Protein AF-A0AA40EXS9-F1 (afdb_monomer_lite)

pLDDT: mean 94.64, std 3.31, range [69.44, 98.31]

Structure (mmCIF, N/CA/C/O backbone):
data_AF-A0AA40EXS9-F1
#
_entry.id   AF-A0AA40EXS9-F1
#
loop_
_atom_site.group_PDB
_atom_site.id
_atom_site.type_symbol
_atom_site.label_atom_id
_atom_site.label_alt_id
_atom_site.label_comp_id
_atom_site.label_asym_id
_atom_site.label_entity_id
_atom_site.label_seq_id
_atom_site.pdbx_PDB_ins_code
_atom_site.Cartn_x
_atom_site.Cartn_y
_atom_site.Cartn_z
_atom_site.occupancy
_atom_site.B_iso_or_equiv
_atom_site.auth_seq_id
_atom_site.auth_comp_id
_atom_site.auth_asym_id
_atom_site.auth_atom_id
_atom_site.pdbx_PDB_model_num
ATOM 1 N N . MET A 1 1 ? -30.766 0.958 20.937 1.00 69.44 1 MET A N 1
ATOM 2 C CA . MET A 1 1 ? -29.476 0.235 20.876 1.00 69.44 1 MET A CA 1
ATOM 3 C C . MET A 1 1 ? -28.398 1.210 20.441 1.00 69.44 1 MET A C 1
ATOM 5 O O . MET A 1 1 ? -28.633 1.958 19.502 1.00 69.44 1 MET A O 1
ATOM 9 N N . THR A 1 2 ? -27.253 1.237 21.122 1.00 89.44 2 THR A N 1
ATOM 10 C CA . THR A 1 2 ? -26.108 2.070 20.721 1.00 89.44 2 THR A CA 1
ATOM 11 C C . THR A 1 2 ? -25.225 1.260 19.781 1.00 89.44 2 THR A C 1
ATOM 13 O O . THR A 1 2 ? -24.846 0.149 20.136 1.00 89.44 2 THR A O 1
ATOM 16 N N . PHE A 1 3 ? -24.900 1.798 18.603 1.00 95.19 3 PHE A N 1
ATOM 17 C CA . PHE A 1 3 ? -24.005 1.137 17.648 1.00 95.19 3 PHE A CA 1
ATOM 18 C C . PHE A 1 3 ? -22.645 0.831 18.287 1.00 95.19 3 PHE A C 1
ATOM 20 O O . PHE A 1 3 ? -22.099 1.668 19.014 1.00 95.19 3 PHE A O 1
ATOM 27 N N . THR A 1 4 ? -22.096 -0.349 18.013 1.00 96.50 4 THR A N 1
ATOM 28 C CA . THR A 1 4 ? -20.805 -0.798 18.545 1.00 96.50 4 THR A CA 1
ATOM 29 C C . THR A 1 4 ? -19.944 -1.377 17.437 1.00 96.50 4 THR A C 1
ATOM 31 O O . THR A 1 4 ? -20.462 -2.053 16.553 1.00 96.50 4 THR A O 1
ATOM 34 N N . HIS A 1 5 ? -18.633 -1.165 17.516 1.00 97.12 5 HIS A N 1
ATOM 35 C CA . HIS A 1 5 ? -17.662 -1.728 16.580 1.00 97.12 5 HIS A CA 1
ATOM 36 C C . HIS A 1 5 ? -16.507 -2.388 17.328 1.00 97.12 5 HIS A C 1
ATOM 38 O O . HIS A 1 5 ? -16.094 -1.934 18.395 1.00 97.12 5 HIS A O 1
ATOM 44 N N . THR A 1 6 ? -15.976 -3.468 16.770 1.00 97.06 6 THR A N 1
ATOM 45 C CA . THR A 1 6 ? -14.751 -4.130 17.227 1.00 97.06 6 THR A CA 1
ATOM 46 C C . THR A 1 6 ? -14.018 -4.627 15.992 1.00 97.06 6 THR A C 1
ATOM 48 O O . THR A 1 6 ? -14.587 -5.430 15.251 1.00 97.06 6 THR A O 1
ATOM 51 N N . PRO A 1 7 ? -12.786 -4.161 15.733 1.00 96.06 7 PRO A N 1
ATOM 52 C CA . PRO A 1 7 ? -11.989 -4.673 14.634 1.00 96.06 7 PRO A CA 1
ATOM 53 C C . PRO A 1 7 ? -11.810 -6.182 14.773 1.00 96.06 7 PRO A C 1
ATOM 55 O O . PRO A 1 7 ? -11.496 -6.691 15.852 1.00 96.06 7 PRO A O 1
ATOM 58 N N . THR A 1 8 ? -11.981 -6.902 13.671 1.00 96.12 8 THR A N 1
ATOM 59 C CA . THR A 1 8 ? -11.666 -8.329 13.649 1.00 96.12 8 THR A CA 1
ATOM 60 C C . THR A 1 8 ? -10.151 -8.530 13.719 1.00 96.12 8 THR A C 1
ATOM 62 O O . THR A 1 8 ? -9.373 -7.639 13.368 1.00 96.12 8 THR A O 1
ATOM 65 N N . ARG A 1 9 ? -9.710 -9.729 14.115 1.00 95.56 9 ARG A N 1
ATOM 66 C CA . ARG A 1 9 ? -8.281 -10.088 14.073 1.00 95.56 9 ARG A CA 1
ATOM 67 C C . ARG A 1 9 ? -7.702 -9.957 12.665 1.00 95.56 9 ARG A C 1
ATOM 69 O O . ARG A 1 9 ? -6.564 -9.529 12.527 1.00 95.56 9 ARG A O 1
ATOM 76 N N . LEU A 1 10 ? -8.500 -10.270 11.642 1.00 95.88 10 LEU A N 1
ATOM 77 C CA . LEU A 1 10 ? -8.100 -10.129 10.247 1.00 95.88 10 LEU A CA 1
ATOM 78 C C . LEU A 1 10 ? -7.885 -8.660 9.870 1.00 95.88 10 LEU A C 1
ATOM 80 O O . LEU A 1 10 ? -6.866 -8.336 9.280 1.00 95.88 10 LEU A O 1
ATOM 84 N N . THR A 1 11 ? -8.784 -7.760 10.279 1.00 95.06 11 THR A N 1
ATOM 85 C CA . THR A 1 11 ? -8.616 -6.314 10.059 1.00 95.06 11 THR A CA 1
ATOM 86 C C . THR A 1 11 ? -7.353 -5.788 10.740 1.00 95.06 11 THR A C 1
ATOM 88 O O . THR A 1 11 ? -6.624 -4.996 10.156 1.00 95.06 11 THR A O 1
ATOM 91 N N . LEU A 1 12 ? -7.068 -6.226 11.969 1.00 95.75 12 LEU A N 1
ATOM 92 C CA . LEU A 1 12 ? -5.858 -5.807 12.682 1.00 95.75 12 LEU A CA 1
ATOM 93 C C . LEU A 1 12 ? -4.584 -6.353 12.029 1.00 95.75 12 LEU A C 1
ATOM 95 O O . LEU A 1 12 ? -3.612 -5.615 11.899 1.00 95.75 12 LEU A O 1
ATOM 99 N N . LEU A 1 13 ? -4.598 -7.615 11.590 1.00 96.25 13 LEU A N 1
ATOM 100 C CA . LEU A 1 13 ? -3.489 -8.222 10.853 1.00 96.25 13 LEU A CA 1
ATOM 101 C C . LEU A 1 13 ? -3.247 -7.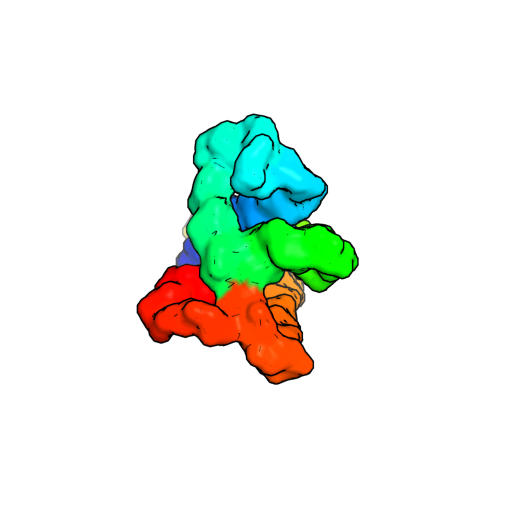498 9.524 1.00 96.25 13 LEU A C 1
ATOM 103 O O . LEU A 1 13 ? -2.107 -7.178 9.202 1.00 96.25 13 LEU A O 1
ATOM 107 N N . TRP A 1 14 ? -4.320 -7.190 8.794 1.00 94.88 14 TRP A N 1
ATOM 108 C CA . TRP A 1 14 ? -4.263 -6.408 7.565 1.00 94.88 14 TRP A CA 1
ATOM 109 C C . TRP A 1 14 ? -3.603 -5.051 7.801 1.00 94.88 14 TRP A C 1
ATOM 111 O O . TRP A 1 14 ? -2.641 -4.725 7.120 1.00 94.88 14 TRP A O 1
ATOM 121 N N . LEU A 1 15 ? -4.043 -4.295 8.812 1.00 95.75 15 LEU A N 1
ATOM 122 C CA . LEU A 1 15 ? -3.439 -3.002 9.154 1.00 95.75 15 LEU A CA 1
ATOM 123 C C . LEU A 1 15 ? -1.957 -3.131 9.517 1.00 95.75 15 LEU A C 1
ATOM 125 O O . LEU A 1 15 ? -1.155 -2.297 9.104 1.00 95.75 15 LEU A O 1
ATOM 129 N N . ALA A 1 16 ? -1.591 -4.174 10.268 1.00 95.69 16 ALA A N 1
ATOM 130 C CA . ALA A 1 16 ? -0.213 -4.410 10.685 1.00 95.69 16 ALA A CA 1
ATOM 131 C C . ALA A 1 16 ? 0.731 -4.700 9.506 1.00 95.69 16 ALA A C 1
ATOM 133 O O . ALA A 1 16 ? 1.904 -4.349 9.581 1.00 95.69 16 ALA A O 1
ATOM 134 N N . ILE A 1 17 ? 0.230 -5.315 8.431 1.00 94.94 17 ILE A N 1
ATOM 135 C CA . ILE A 1 17 ? 1.004 -5.623 7.218 1.00 94.94 17 ILE A CA 1
ATOM 136 C C . ILE A 1 17 ? 0.946 -4.461 6.216 1.00 94.94 17 ILE A C 1
ATOM 138 O O . ILE A 1 17 ? 1.976 -4.036 5.695 1.00 94.94 17 ILE A O 1
ATOM 142 N N . SER A 1 18 ? -0.252 -3.928 5.970 1.00 93.19 18 SER A N 1
ATOM 143 C CA . SER A 1 18 ? -0.525 -2.887 4.978 1.00 93.19 18 SER A CA 1
ATOM 144 C C . SER A 1 18 ? 0.188 -1.581 5.314 1.00 93.19 18 SER A C 1
ATOM 146 O O . SER A 1 18 ? 0.867 -1.037 4.449 1.00 93.19 18 SER A O 1
ATOM 148 N N . LEU A 1 19 ? 0.121 -1.101 6.564 1.00 94.94 19 LEU A N 1
ATOM 149 C CA . LEU A 1 19 ? 0.724 0.184 6.933 1.00 94.94 19 LEU A CA 1
ATOM 150 C C . LEU A 1 19 ? 2.238 0.228 6.637 1.00 94.94 19 LEU A C 1
ATOM 152 O O . LEU A 1 19 ? 2.657 1.150 5.935 1.00 94.94 19 LEU A O 1
ATOM 156 N N . PRO A 1 20 ? 3.070 -0.740 7.082 1.00 95.19 20 PRO A N 1
ATOM 157 C CA . PRO A 1 20 ? 4.480 -0.774 6.700 1.00 95.19 20 PRO A CA 1
ATOM 158 C C . PRO A 1 20 ? 4.701 -0.952 5.196 1.00 95.19 20 PRO A C 1
ATOM 160 O O . PRO A 1 20 ? 5.521 -0.236 4.628 1.00 95.19 20 PRO A O 1
ATOM 163 N N . ALA A 1 21 ? 3.980 -1.874 4.548 1.00 93.94 21 ALA A N 1
ATOM 164 C CA . ALA A 1 21 ? 4.196 -2.196 3.137 1.00 93.94 21 ALA A CA 1
ATOM 165 C C . ALA A 1 21 ? 3.881 -1.007 2.215 1.00 93.94 21 ALA A C 1
ATOM 167 O O . ALA A 1 21 ? 4.701 -0.630 1.380 1.00 93.94 21 ALA A O 1
ATOM 168 N N . VAL A 1 22 ? 2.727 -0.370 2.416 1.00 93.75 22 VAL A N 1
ATOM 169 C CA . VAL A 1 22 ? 2.260 0.779 1.630 1.00 93.75 22 VAL A CA 1
ATOM 170 C C . VAL A 1 22 ? 3.119 2.017 1.900 1.00 93.75 22 VAL A C 1
ATOM 172 O O . VAL A 1 22 ? 3.435 2.767 0.979 1.00 93.75 22 VAL A O 1
ATOM 175 N N . THR A 1 23 ? 3.569 2.209 3.145 1.00 94.81 23 THR A N 1
ATOM 176 C CA . THR A 1 23 ? 4.511 3.288 3.486 1.00 94.81 23 THR A CA 1
ATOM 177 C C . THR A 1 23 ? 5.876 3.073 2.824 1.00 94.81 23 THR A C 1
ATOM 179 O O . THR A 1 23 ? 6.481 4.021 2.324 1.00 94.81 23 THR A O 1
ATOM 182 N N . TRP A 1 24 ? 6.368 1.831 2.795 1.00 95.19 24 TRP A N 1
ATOM 183 C CA . TRP A 1 24 ? 7.624 1.480 2.131 1.00 95.19 24 TRP A CA 1
ATOM 184 C C . TRP A 1 24 ? 7.549 1.701 0.615 1.00 95.19 24 TRP A C 1
ATOM 186 O O . TRP A 1 24 ? 8.460 2.311 0.052 1.00 95.19 24 TRP A O 1
ATOM 196 N N . ASP A 1 25 ? 6.442 1.302 -0.019 1.00 94.75 25 ASP A N 1
ATOM 197 C CA . ASP A 1 25 ? 6.140 1.604 -1.425 1.00 94.75 25 ASP A CA 1
ATOM 198 C C . ASP A 1 25 ? 6.115 3.109 -1.693 1.00 94.75 25 ASP A C 1
ATOM 200 O O . ASP A 1 25 ? 6.858 3.586 -2.550 1.00 94.75 25 ASP A O 1
ATOM 204 N N . PHE A 1 26 ? 5.362 3.877 -0.902 1.00 96.12 26 PHE A N 1
ATOM 205 C CA . PHE A 1 26 ? 5.295 5.329 -1.041 1.00 96.12 26 PHE A CA 1
ATOM 206 C C . PHE A 1 26 ? 6.693 5.956 -1.065 1.00 96.12 26 PHE A C 1
ATOM 208 O O . PHE A 1 26 ? 7.047 6.654 -2.016 1.00 96.12 26 PHE A O 1
ATOM 215 N N . PHE A 1 27 ? 7.529 5.659 -0.067 1.00 96.75 27 PHE A N 1
ATOM 216 C CA . PHE A 1 27 ? 8.878 6.215 -0.020 1.00 96.75 27 PHE A CA 1
ATOM 217 C C . PHE A 1 27 ? 9.785 5.694 -1.138 1.00 96.75 27 PHE A C 1
ATOM 219 O O . PHE A 1 27 ? 10.632 6.452 -1.607 1.00 96.75 27 PHE A O 1
ATOM 226 N N . TYR A 1 28 ? 9.609 4.451 -1.609 1.00 96.69 28 TYR A N 1
ATOM 227 C CA . TYR A 1 28 ? 10.291 3.998 -2.823 1.00 96.69 28 TYR A CA 1
ATOM 228 C C . TYR A 1 28 ? 9.948 4.897 -4.009 1.00 96.69 28 TYR A C 1
ATOM 230 O O . TYR A 1 28 ? 10.865 5.315 -4.711 1.00 96.69 28 TYR A O 1
ATOM 238 N N . VAL A 1 29 ? 8.673 5.230 -4.223 1.00 96.62 29 VAL A N 1
ATOM 239 C CA . VAL A 1 29 ? 8.232 5.991 -5.399 1.00 96.62 29 VAL A CA 1
ATOM 240 C C . VAL A 1 29 ? 8.586 7.474 -5.326 1.00 96.62 29 VAL A C 1
ATOM 242 O O . VAL A 1 29 ? 9.094 8.011 -6.310 1.00 96.62 29 VAL A O 1
ATOM 245 N N . ILE A 1 30 ? 8.367 8.152 -4.195 1.00 96.25 30 ILE A N 1
ATOM 246 C CA . ILE A 1 30 ? 8.552 9.616 -4.157 1.00 96.25 30 ILE A CA 1
ATOM 247 C C . ILE A 1 30 ? 10.022 10.037 -4.171 1.00 96.25 30 ILE A C 1
ATOM 249 O O . ILE A 1 30 ? 10.342 11.128 -4.633 1.00 96.25 30 ILE A O 1
ATOM 253 N N . PHE A 1 31 ? 10.920 9.175 -3.685 1.00 96.56 31 PHE A N 1
ATOM 254 C CA . PHE A 1 31 ? 12.357 9.443 -3.666 1.00 96.56 31 PHE A CA 1
ATOM 255 C C . PHE A 1 31 ? 13.097 8.884 -4.886 1.00 96.56 31 PHE A C 1
ATOM 257 O O . PHE A 1 31 ? 14.331 8.908 -4.912 1.00 96.56 31 PHE A O 1
ATOM 264 N N . ARG A 1 32 ? 12.386 8.409 -5.920 1.00 95.88 32 ARG A N 1
ATOM 265 C CA . ARG A 1 32 ? 13.029 8.080 -7.199 1.00 95.88 32 ARG A CA 1
ATOM 266 C C . ARG A 1 32 ? 13.709 9.342 -7.766 1.00 95.88 32 ARG A C 1
ATOM 268 O O . ARG A 1 32 ? 13.140 10.429 -7.677 1.00 95.88 32 ARG A O 1
ATOM 275 N N . PRO A 1 33 ? 14.930 9.231 -8.319 1.00 95.88 33 PRO A N 1
ATOM 276 C CA . PRO A 1 33 ? 15.648 7.992 -8.621 1.00 95.88 33 PRO A CA 1
ATOM 277 C C . PRO A 1 33 ? 16.572 7.487 -7.495 1.00 95.88 33 PRO A C 1
ATOM 279 O O . PRO A 1 33 ? 17.214 6.455 -7.659 1.00 95.88 33 PRO A O 1
ATOM 282 N N . HIS A 1 34 ? 16.674 8.168 -6.350 1.00 96.62 34 HIS A N 1
ATOM 283 C CA . HIS A 1 34 ? 17.630 7.817 -5.287 1.00 96.62 34 HIS A CA 1
ATOM 284 C C . HIS A 1 34 ? 17.387 6.439 -4.659 1.00 96.62 34 HIS A C 1
ATOM 286 O O . HIS A 1 34 ? 18.325 5.813 -4.169 1.00 96.62 34 HIS A O 1
ATOM 292 N N . THR A 1 35 ? 16.143 5.973 -4.688 1.00 96.62 35 THR A N 1
ATOM 293 C CA . THR A 1 35 ? 15.691 4.654 -4.227 1.00 96.62 35 THR A CA 1
ATOM 294 C C . THR A 1 35 ? 15.734 3.568 -5.308 1.00 96.62 35 THR A C 1
ATOM 296 O O . THR A 1 35 ? 15.608 2.384 -4.986 1.00 96.62 35 THR A O 1
ATOM 299 N N . MET A 1 36 ? 15.913 3.933 -6.583 1.00 96.19 36 MET A N 1
ATOM 300 C CA . MET A 1 36 ? 15.991 2.993 -7.710 1.00 96.19 36 MET A CA 1
ATOM 301 C C . MET A 1 36 ? 17.377 2.335 -7.795 1.00 96.19 36 MET A C 1
ATOM 303 O O . MET A 1 36 ? 18.336 2.888 -7.254 1.00 96.19 36 MET A O 1
ATOM 307 N N . PRO A 1 37 ? 17.529 1.187 -8.488 1.00 95.62 37 PRO A N 1
ATOM 308 C CA . PRO A 1 37 ? 18.833 0.552 -8.679 1.00 95.62 37 PRO A CA 1
ATOM 309 C C . PRO A 1 37 ? 19.883 1.534 -9.214 1.00 95.62 37 PRO A C 1
ATOM 311 O O . PRO A 1 37 ? 19.666 2.176 -10.241 1.00 95.62 37 PRO A O 1
ATOM 314 N N . GLY A 1 38 ? 21.006 1.656 -8.499 1.00 92.88 38 GLY A N 1
ATOM 315 C CA . GLY A 1 38 ? 22.068 2.638 -8.766 1.00 92.88 38 GLY A CA 1
ATOM 316 C C . GLY A 1 38 ? 21.971 3.938 -7.951 1.00 92.88 38 GLY A C 1
ATOM 317 O O . GLY A 1 38 ? 22.937 4.696 -7.901 1.00 92.88 38 GLY A O 1
ATOM 318 N N . GLY A 1 39 ? 20.848 4.192 -7.277 1.00 93.94 39 GLY A N 1
ATOM 319 C CA . GLY A 1 39 ? 20.670 5.315 -6.360 1.00 93.94 39 GLY A CA 1
ATOM 320 C C . GLY A 1 39 ? 21.262 5.057 -4.968 1.00 93.94 39 GLY A C 1
ATOM 321 O O . GLY A 1 39 ? 21.356 3.921 -4.505 1.00 93.94 39 GLY A O 1
ATOM 322 N N . PHE A 1 40 ? 21.653 6.126 -4.269 1.00 95.00 40 PHE A N 1
ATOM 323 C CA . PHE A 1 40 ? 22.351 6.015 -2.981 1.00 95.00 40 PHE A CA 1
ATOM 324 C C . PHE A 1 40 ? 21.477 5.502 -1.822 1.00 95.00 40 PHE A C 1
ATOM 326 O O . PHE A 1 40 ? 22.019 5.001 -0.843 1.00 95.00 40 PHE A O 1
ATOM 333 N N . MET A 1 41 ? 20.145 5.622 -1.915 1.00 95.12 41 MET A N 1
ATOM 334 C CA . MET A 1 41 ? 19.202 5.099 -0.913 1.00 95.12 41 MET A CA 1
ATOM 335 C C . MET A 1 41 ? 18.735 3.674 -1.234 1.00 95.12 41 MET A C 1
ATOM 337 O O . MET A 1 41 ? 18.002 3.077 -0.448 1.00 95.12 41 MET A O 1
ATOM 341 N N . HIS A 1 42 ? 19.118 3.124 -2.391 1.00 95.19 42 HIS A N 1
ATOM 342 C CA . HIS A 1 42 ? 18.614 1.836 -2.855 1.00 95.19 42 HIS A CA 1
ATOM 343 C C . HIS A 1 42 ? 18.996 0.686 -1.912 1.00 95.19 42 HIS A C 1
ATOM 345 O O . HIS A 1 42 ? 18.159 -0.125 -1.514 1.00 95.19 42 HIS A O 1
ATOM 351 N N . TRP A 1 43 ? 20.266 0.630 -1.514 1.00 93.25 43 TRP A N 1
ATOM 352 C CA . TRP A 1 43 ? 20.765 -0.376 -0.584 1.00 93.25 43 TRP A CA 1
ATOM 353 C C . TRP A 1 43 ? 20.737 0.153 0.859 1.00 93.25 43 TRP A C 1
ATOM 355 O O . TRP A 1 43 ? 21.183 1.276 1.091 1.00 93.25 43 TRP A O 1
ATOM 365 N N . PRO A 1 44 ? 20.288 -0.636 1.855 1.00 93.44 44 PRO A N 1
ATOM 366 C CA . PRO A 1 44 ? 19.809 -2.020 1.758 1.00 93.44 44 PRO A CA 1
ATOM 367 C C . PRO A 1 44 ? 18.287 -2.173 1.639 1.00 93.44 44 PRO A C 1
ATOM 369 O O . PRO A 1 44 ? 17.816 -3.217 1.197 1.00 93.44 44 PRO A O 1
ATOM 372 N N . VAL A 1 45 ? 17.496 -1.180 2.051 1.00 94.50 45 VAL A N 1
ATOM 373 C CA . VAL A 1 45 ? 16.062 -1.423 2.305 1.00 94.50 45 VAL A CA 1
ATOM 374 C C . VAL A 1 45 ? 15.213 -1.404 1.031 1.00 94.50 45 VAL A C 1
ATOM 376 O O . VAL A 1 45 ? 14.134 -1.976 1.031 1.00 94.50 45 VAL A O 1
ATOM 379 N N . TRP A 1 46 ? 15.673 -0.792 -0.064 1.00 96.00 46 TRP A N 1
ATOM 380 C CA . TRP A 1 46 ? 14.952 -0.739 -1.343 1.00 96.00 46 TRP A CA 1
ATOM 381 C C . TRP A 1 46 ? 15.508 -1.764 -2.350 1.00 96.00 46 TRP A C 1
ATOM 383 O O . TRP A 1 46 ? 15.023 -1.844 -3.475 1.00 96.00 46 TRP A O 1
ATOM 393 N N . ALA A 1 47 ? 16.463 -2.610 -1.941 1.00 94.19 47 ALA A N 1
ATOM 394 C CA . ALA A 1 47 ? 17.092 -3.628 -2.783 1.00 94.19 47 ALA A CA 1
ATOM 395 C C . ALA A 1 47 ? 16.103 -4.595 -3.473 1.00 94.19 47 ALA A C 1
ATOM 397 O O . ALA A 1 47 ? 16.293 -4.878 -4.657 1.00 94.19 47 ALA A O 1
ATOM 398 N N . PRO A 1 48 ? 15.011 -5.061 -2.821 1.00 93.81 48 PRO A N 1
ATOM 399 C CA . PRO A 1 48 ? 14.031 -5.927 -3.484 1.00 93.81 48 PRO A CA 1
ATOM 400 C C . PRO A 1 48 ? 13.355 -5.278 -4.700 1.00 93.81 48 PRO A C 1
ATOM 402 O O . PRO A 1 48 ? 12.925 -5.982 -5.614 1.00 93.81 48 PRO A O 1
ATOM 405 N N . TYR A 1 49 ? 13.303 -3.942 -4.754 1.00 93.31 49 TYR A N 1
ATOM 406 C CA . TYR A 1 49 ? 12.717 -3.232 -5.887 1.00 93.31 49 TYR A CA 1
ATOM 407 C C . TYR A 1 49 ? 13.545 -3.319 -7.172 1.00 93.31 49 TYR A C 1
ATOM 409 O O . TYR A 1 49 ? 13.032 -2.959 -8.227 1.00 93.31 49 TYR A O 1
ATOM 417 N N . ALA A 1 50 ? 14.791 -3.807 -7.121 1.00 93.44 50 ALA A N 1
ATOM 418 C CA . ALA A 1 50 ? 15.533 -4.135 -8.336 1.00 93.44 50 ALA A CA 1
ATOM 419 C C . ALA A 1 50 ? 14.807 -5.231 -9.128 1.00 93.44 50 ALA A C 1
ATOM 421 O O . ALA A 1 50 ? 14.431 -5.011 -10.275 1.00 93.44 50 ALA A O 1
ATOM 422 N N . LEU A 1 51 ? 14.503 -6.357 -8.473 1.00 93.00 51 LEU A N 1
ATOM 423 C CA . LEU A 1 51 ? 13.737 -7.446 -9.080 1.00 93.00 51 LEU A CA 1
ATOM 424 C C . LEU A 1 51 ? 12.296 -7.016 -9.382 1.00 93.00 51 LEU A C 1
ATOM 426 O O . LEU A 1 51 ? 11.767 -7.332 -10.444 1.00 93.00 51 LEU A O 1
ATOM 430 N N . TYR A 1 52 ? 11.661 -6.279 -8.465 1.00 92.25 52 TYR A N 1
ATOM 431 C CA . TYR A 1 52 ? 10.280 -5.834 -8.667 1.00 92.25 52 TYR A CA 1
ATOM 432 C C . TYR A 1 52 ? 10.141 -4.928 -9.895 1.00 92.25 52 TYR A C 1
ATOM 434 O O . TYR A 1 52 ? 9.238 -5.138 -10.692 1.00 92.25 52 TYR A O 1
ATOM 442 N N . GLY A 1 53 ? 11.057 -3.974 -10.095 1.00 92.19 53 GLY A N 1
ATOM 443 C CA . GLY A 1 53 ? 11.044 -3.074 -11.252 1.00 92.19 53 GLY A CA 1
ATOM 444 C C . GLY A 1 53 ? 11.411 -3.738 -12.586 1.00 92.19 53 GLY A C 1
ATOM 445 O O . GLY A 1 53 ? 11.127 -3.171 -13.639 1.00 92.19 53 GLY A O 1
ATOM 446 N N . GLU A 1 54 ? 12.035 -4.920 -12.566 1.00 93.00 54 GLU A N 1
ATOM 447 C CA . GLU A 1 54 ? 12.239 -5.747 -13.765 1.00 93.00 54 GLU A CA 1
ATOM 448 C C . GLU A 1 54 ? 10.957 -6.486 -14.172 1.00 93.00 54 GLU A C 1
ATOM 450 O O . GLU A 1 54 ? 10.647 -6.585 -15.363 1.00 93.00 54 GLU A O 1
ATOM 455 N N . VAL A 1 55 ? 10.217 -6.999 -13.183 1.00 93.62 55 VAL A N 1
ATOM 456 C CA . VAL A 1 55 ? 8.946 -7.701 -13.405 1.00 93.62 55 VAL A CA 1
ATOM 457 C C . VAL A 1 55 ? 7.840 -6.711 -13.749 1.00 93.62 55 VAL A C 1
ATOM 459 O O . VAL A 1 55 ? 7.169 -6.864 -14.762 1.00 93.62 55 VAL A O 1
ATOM 462 N N . ASP A 1 56 ? 7.665 -5.681 -12.933 1.00 94.69 56 ASP A N 1
ATOM 463 C CA . ASP A 1 56 ? 6.693 -4.617 -13.133 1.00 94.69 56 ASP A CA 1
ATOM 464 C C . ASP A 1 56 ? 7.426 -3.353 -13.589 1.00 94.69 56 ASP A C 1
ATOM 466 O O . ASP A 1 56 ? 7.894 -2.546 -12.781 1.00 94.69 56 ASP A O 1
ATOM 470 N N . GLN A 1 57 ? 7.553 -3.171 -14.906 1.00 94.81 57 GLN A N 1
ATOM 471 C CA . GLN A 1 57 ? 8.339 -2.067 -15.473 1.00 94.81 57 GLN A CA 1
ATOM 472 C C . GLN A 1 57 ? 7.763 -0.676 -15.165 1.00 94.81 57 GLN A C 1
ATOM 474 O O . GLN A 1 57 ? 8.469 0.323 -15.330 1.00 94.81 57 GLN A O 1
ATOM 479 N N . MET A 1 58 ? 6.537 -0.606 -14.637 1.00 94.88 58 MET A N 1
ATOM 480 C CA . MET A 1 58 ? 5.948 0.596 -14.043 1.00 94.88 58 MET A CA 1
ATOM 481 C C . MET A 1 58 ? 6.755 1.102 -12.836 1.00 94.88 58 MET A C 1
ATOM 483 O O . MET A 1 58 ? 6.831 2.299 -12.557 1.00 94.88 58 MET A O 1
ATOM 487 N N . TYR A 1 59 ? 7.427 0.195 -12.129 1.00 94.50 59 TYR A N 1
ATOM 488 C CA . TYR A 1 59 ? 8.330 0.522 -11.03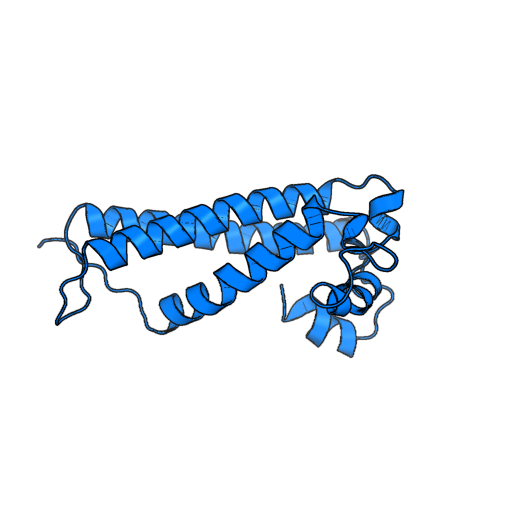1 1.00 94.50 59 TYR A CA 1
ATOM 489 C C . TYR A 1 59 ? 9.779 0.746 -11.477 1.00 94.50 59 TYR A C 1
ATOM 491 O O . TYR A 1 59 ? 10.580 1.260 -10.698 1.00 94.50 59 TYR A O 1
ATOM 499 N N . GLY A 1 60 ? 10.116 0.394 -12.717 1.00 94.56 60 GLY A N 1
ATOM 500 C CA . GLY A 1 60 ? 11.475 0.413 -13.246 1.00 94.56 60 GLY A CA 1
ATOM 501 C C . GLY A 1 60 ? 11.875 1.693 -13.987 1.00 94.56 60 GLY A C 1
ATOM 502 O O . GLY A 1 60 ? 11.125 2.662 -14.121 1.00 94.56 60 GLY A O 1
ATOM 503 N N . TRP A 1 61 ? 13.102 1.673 -14.516 1.00 95.00 61 TRP A N 1
ATOM 504 C CA . TRP A 1 61 ? 13.687 2.780 -15.283 1.00 95.00 61 TRP A CA 1
ATOM 505 C C . TRP A 1 61 ? 12.939 3.092 -16.584 1.00 95.00 61 TRP A C 1
ATOM 507 O O . TRP A 1 61 ? 12.960 4.240 -17.019 1.00 95.00 61 TRP A O 1
ATOM 517 N N . LYS A 1 62 ? 12.254 2.105 -17.183 1.00 94.50 62 LYS A N 1
ATOM 518 C CA . LYS A 1 62 ? 11.460 2.281 -18.411 1.00 94.50 62 LYS A CA 1
ATOM 519 C C . LYS A 1 62 ? 10.439 3.407 -18.249 1.00 94.50 62 LYS A C 1
ATOM 521 O O . LYS A 1 62 ? 10.498 4.388 -18.985 1.00 94.50 62 LYS A O 1
ATOM 526 N N . GLN A 1 63 ? 9.550 3.290 -17.260 1.00 94.50 63 GLN A N 1
ATOM 527 C CA . GLN A 1 63 ? 8.474 4.263 -17.070 1.00 94.50 63 GLN A CA 1
ATOM 528 C C . GLN A 1 63 ? 8.946 5.561 -16.407 1.00 94.50 63 GLN A C 1
ATOM 530 O O . GLN A 1 63 ? 8.407 6.628 -16.701 1.00 94.50 63 GLN A O 1
ATOM 535 N N . TRP A 1 64 ? 10.013 5.508 -15.600 1.00 94.50 64 TRP A N 1
ATOM 536 C CA . TRP A 1 64 ? 10.673 6.720 -15.106 1.00 94.50 64 TRP A CA 1
ATOM 537 C C . TRP A 1 64 ? 11.218 7.586 -16.252 1.00 94.50 64 TRP A C 1
ATOM 539 O O . TRP A 1 64 ? 10.917 8.775 -16.327 1.00 94.50 64 TRP A O 1
ATOM 549 N N . ASN A 1 65 ? 11.970 6.987 -17.182 1.00 96.12 65 ASN A N 1
ATOM 550 C CA . ASN A 1 65 ? 12.554 7.702 -18.320 1.00 96.12 65 ASN A CA 1
ATOM 551 C C . ASN A 1 65 ? 11.495 8.169 -19.330 1.00 96.12 65 ASN A C 1
ATOM 553 O O . ASN A 1 65 ? 11.705 9.172 -20.007 1.00 96.12 65 ASN A O 1
ATOM 557 N N . ALA A 1 66 ? 10.357 7.474 -19.411 1.00 95.75 66 ALA A N 1
ATOM 558 C CA . ALA A 1 66 ? 9.204 7.896 -20.204 1.00 95.75 66 ALA A CA 1
ATOM 559 C C . ALA A 1 66 ? 8.428 9.076 -19.581 1.00 95.75 66 ALA A C 1
ATOM 561 O O . ALA A 1 66 ? 7.518 9.606 -20.213 1.00 95.75 66 ALA A O 1
ATOM 562 N N . GLY A 1 67 ? 8.758 9.491 -18.350 1.00 94.50 67 GLY A N 1
ATOM 563 C CA . GLY A 1 67 ? 8.038 10.554 -17.645 1.00 94.50 67 GLY A CA 1
ATOM 564 C C . GLY A 1 67 ? 6.609 10.163 -17.257 1.00 94.50 67 GLY A C 1
ATOM 565 O O . GLY A 1 67 ? 5.742 11.029 -17.141 1.00 94.50 67 GLY A O 1
ATOM 566 N N . ASN A 1 68 ? 6.339 8.868 -17.074 1.00 95.12 68 ASN A N 1
ATOM 567 C CA . ASN A 1 68 ? 5.006 8.375 -16.754 1.00 95.12 68 ASN A CA 1
ATOM 568 C C . ASN A 1 68 ? 4.655 8.650 -15.281 1.00 95.12 68 ASN A C 1
ATOM 570 O O . ASN A 1 68 ? 5.255 8.100 -14.357 1.00 95.12 68 ASN A O 1
ATOM 574 N N . GLY A 1 69 ? 3.652 9.501 -15.058 1.00 95.25 69 GLY A N 1
ATOM 575 C CA . GLY A 1 69 ? 3.216 9.908 -13.720 1.00 95.25 69 GLY A CA 1
ATOM 576 C C . GLY A 1 69 ? 2.317 8.904 -12.990 1.00 95.25 69 GLY A C 1
ATOM 577 O O . GLY A 1 69 ? 1.997 9.137 -11.824 1.00 95.25 69 GLY A O 1
ATOM 578 N N . PHE A 1 70 ? 1.892 7.810 -13.633 1.00 95.62 70 PHE A N 1
ATOM 579 C CA . PHE A 1 70 ? 0.879 6.904 -13.086 1.00 95.62 70 PHE A CA 1
ATOM 580 C C . PHE A 1 70 ? 1.292 6.301 -11.738 1.00 95.62 70 PHE A C 1
ATOM 582 O O . PHE A 1 70 ? 0.538 6.390 -10.770 1.00 95.62 70 PHE A O 1
ATOM 589 N N . THR A 1 71 ? 2.511 5.765 -11.628 1.00 94.75 71 THR A N 1
ATOM 590 C CA . THR A 1 71 ? 3.012 5.173 -10.375 1.00 94.75 71 THR A CA 1
ATOM 591 C C . THR A 1 71 ? 3.078 6.193 -9.247 1.00 94.75 71 THR A C 1
ATOM 593 O O . THR A 1 71 ? 2.666 5.905 -8.129 1.00 94.75 71 THR A O 1
ATOM 596 N N . ALA A 1 72 ? 3.550 7.409 -9.537 1.00 95.62 72 ALA A N 1
ATOM 597 C CA . ALA A 1 72 ? 3.617 8.480 -8.549 1.00 95.62 72 ALA A CA 1
ATOM 598 C C . ALA A 1 72 ? 2.216 8.900 -8.080 1.00 95.62 72 ALA A C 1
ATOM 600 O O . ALA A 1 72 ? 1.999 9.087 -6.883 1.00 95.62 72 ALA A O 1
ATOM 601 N N . ALA A 1 73 ? 1.248 8.995 -8.998 1.00 96.38 73 ALA A N 1
ATOM 602 C CA . ALA A 1 73 ? -0.144 9.279 -8.661 1.00 96.38 73 ALA A CA 1
ATOM 603 C C . ALA A 1 73 ? -0.750 8.186 -7.763 1.00 96.38 73 ALA A C 1
ATOM 605 O O . ALA A 1 73 ? -1.376 8.506 -6.753 1.00 96.38 73 ALA A O 1
ATOM 606 N N . GLN A 1 74 ? -0.504 6.909 -8.074 1.00 95.50 74 GLN A N 1
ATOM 607 C CA . GLN A 1 74 ? -0.909 5.778 -7.230 1.00 95.50 74 GLN A CA 1
ATOM 608 C C . GLN A 1 74 ? -0.300 5.877 -5.821 1.00 95.50 74 GLN A C 1
ATOM 610 O O . GLN A 1 74 ? -1.004 5.701 -4.827 1.00 95.50 74 GLN A O 1
ATOM 615 N N . SER A 1 75 ? 0.977 6.251 -5.703 1.00 95.31 75 SER A N 1
ATOM 616 C CA . SER A 1 75 ? 1.623 6.415 -4.397 1.00 95.31 75 SER A CA 1
ATOM 617 C C . SER A 1 75 ? 1.047 7.573 -3.573 1.00 95.31 75 SER A C 1
ATOM 619 O O . SER A 1 75 ? 0.942 7.470 -2.353 1.00 95.31 75 SER A O 1
ATOM 621 N N . TRP A 1 76 ? 0.582 8.660 -4.188 1.00 95.69 76 TRP A N 1
ATOM 622 C CA . TRP A 1 76 ? -0.143 9.692 -3.434 1.00 95.69 76 TRP A CA 1
ATOM 623 C C . TRP A 1 76 ? -1.458 9.171 -2.844 1.00 95.69 76 TRP A C 1
ATOM 625 O O . TRP A 1 76 ? -1.808 9.527 -1.718 1.00 95.69 76 TRP A O 1
ATOM 635 N N . VAL A 1 77 ? -2.152 8.277 -3.550 1.00 94.94 77 VAL A N 1
ATOM 636 C CA . VAL A 1 77 ? -3.338 7.592 -3.015 1.00 94.94 77 VAL A CA 1
ATOM 637 C C . VAL A 1 77 ? -2.950 6.647 -1.867 1.00 94.94 77 VAL A C 1
ATOM 639 O O . VAL A 1 77 ? -3.633 6.628 -0.845 1.00 94.94 77 VAL A O 1
ATOM 642 N N . ASN A 1 78 ? -1.804 5.959 -1.960 1.00 94.50 78 ASN A N 1
ATOM 643 C CA . ASN A 1 78 ? -1.234 5.155 -0.866 1.00 94.50 78 ASN A CA 1
ATOM 644 C C . ASN A 1 78 ? -1.005 5.971 0.420 1.00 94.50 78 ASN A C 1
ATOM 646 O O . ASN A 1 78 ? -1.273 5.479 1.520 1.00 94.50 78 ASN A O 1
ATOM 650 N N . LEU A 1 79 ? -0.562 7.230 0.312 1.00 95.25 79 LEU A N 1
ATOM 651 C CA . LEU A 1 79 ? -0.427 8.120 1.470 1.00 95.25 79 LEU A CA 1
ATOM 652 C C . LEU A 1 79 ? -1.786 8.418 2.121 1.00 95.25 79 LEU A C 1
ATOM 654 O O . LEU A 1 79 ? -1.911 8.334 3.344 1.00 95.25 79 LEU A O 1
ATOM 658 N N . VAL A 1 80 ? -2.807 8.747 1.322 1.00 95.31 80 VAL A N 1
ATOM 659 C CA . VAL A 1 80 ? -4.161 9.026 1.834 1.00 95.31 80 VAL A CA 1
ATOM 660 C C . VAL A 1 80 ? -4.737 7.795 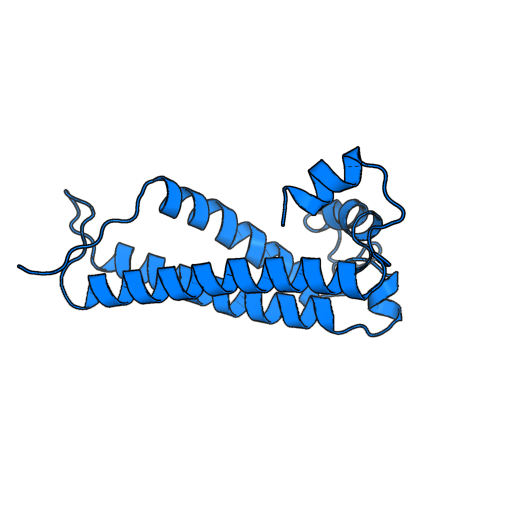2.534 1.00 95.31 80 VAL A C 1
ATOM 662 O O . VAL A 1 80 ? -5.220 7.903 3.661 1.00 95.31 80 VAL A O 1
ATOM 665 N N . GLU A 1 81 ? -4.618 6.621 1.916 1.00 94.19 81 GLU A N 1
ATOM 666 C CA . GLU A 1 81 ? -5.016 5.341 2.506 1.00 94.19 81 GLU A CA 1
ATOM 667 C C . GLU A 1 81 ? -4.319 5.096 3.852 1.00 94.19 81 GLU A C 1
ATOM 669 O O . GLU A 1 81 ? -4.974 4.796 4.852 1.00 94.19 81 GLU A O 1
ATOM 674 N N . THR A 1 82 ? -2.999 5.290 3.901 1.00 95.31 82 THR A N 1
ATOM 675 C CA . THR A 1 82 ? -2.190 5.116 5.116 1.00 95.31 82 THR A CA 1
ATOM 676 C C . THR A 1 82 ? -2.691 6.027 6.235 1.00 95.31 82 THR A C 1
ATOM 678 O O . THR A 1 82 ? -2.910 5.578 7.361 1.00 95.31 82 THR A O 1
ATOM 681 N N . VAL A 1 83 ? -2.950 7.302 5.930 1.00 97.06 83 VAL A N 1
ATOM 682 C CA . VAL A 1 83 ? -3.514 8.264 6.888 1.00 97.06 83 VAL A CA 1
ATOM 683 C C . VAL A 1 83 ? -4.887 7.811 7.380 1.00 97.06 83 VAL A C 1
ATOM 685 O O . VAL A 1 83 ? -5.147 7.851 8.582 1.00 97.06 83 VAL A O 1
ATOM 688 N N . MET A 1 84 ? -5.764 7.334 6.497 1.00 97.56 84 MET A N 1
ATOM 689 C CA . MET A 1 84 ? -7.090 6.843 6.885 1.00 97.56 84 MET A CA 1
ATOM 690 C C . MET A 1 84 ? -7.011 5.603 7.782 1.00 97.56 84 MET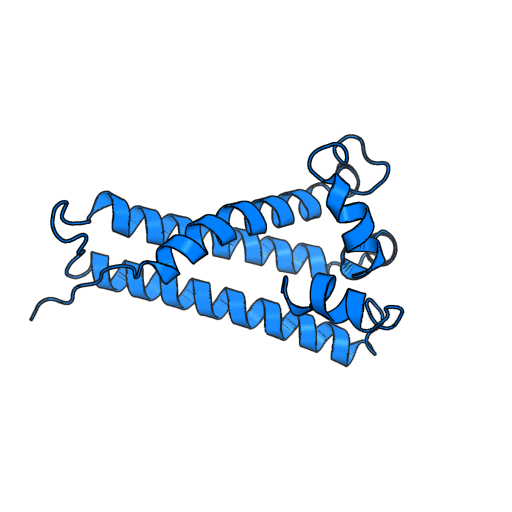 A C 1
ATOM 692 O O . MET A 1 84 ? -7.726 5.530 8.784 1.00 97.56 84 MET A O 1
ATOM 696 N N . TYR A 1 85 ? -6.111 4.663 7.490 1.00 97.06 85 TYR A N 1
ATOM 697 C CA . TYR A 1 85 ? -5.857 3.503 8.342 1.00 97.06 85 TYR A CA 1
ATOM 698 C C . TYR A 1 85 ? -5.290 3.890 9.712 1.00 97.06 85 TYR A C 1
ATOM 700 O O . TYR A 1 85 ? -5.728 3.346 10.730 1.00 97.06 85 TYR A O 1
ATOM 708 N N . LEU A 1 86 ? -4.393 4.878 9.777 1.00 97.62 86 LEU A N 1
ATOM 709 C CA . LEU A 1 86 ? -3.898 5.423 11.044 1.00 97.62 86 LEU A CA 1
ATOM 710 C C . LEU A 1 86 ? -5.005 6.128 11.836 1.00 97.62 86 LEU A C 1
ATOM 712 O O . LEU A 1 86 ? -5.098 5.944 13.048 1.00 97.62 86 LEU A O 1
ATOM 716 N N . VAL A 1 87 ? -5.885 6.883 11.172 1.00 98.19 87 VAL A N 1
ATOM 717 C CA . VAL A 1 87 ? -7.057 7.505 11.808 1.00 98.19 87 VAL A CA 1
ATOM 718 C C . VAL A 1 87 ? -8.003 6.435 12.349 1.00 98.19 87 VAL A C 1
ATOM 720 O O . VAL A 1 87 ? -8.428 6.527 13.500 1.00 98.19 87 VAL A O 1
ATOM 723 N N . TYR A 1 88 ? -8.303 5.396 11.567 1.00 98.31 88 TYR A N 1
ATOM 724 C CA . TYR A 1 88 ? -9.102 4.256 12.015 1.00 98.31 88 TYR A CA 1
ATOM 725 C C . TYR A 1 88 ? -8.501 3.602 13.267 1.00 98.31 88 TYR A C 1
ATOM 727 O O . TYR A 1 88 ? -9.183 3.461 14.289 1.00 98.31 88 TYR A O 1
ATOM 735 N N . ALA A 1 89 ? -7.215 3.244 13.205 1.00 97.31 89 ALA A N 1
ATOM 736 C CA . ALA A 1 89 ? -6.500 2.605 14.302 1.00 97.31 89 ALA A CA 1
ATOM 737 C C . ALA A 1 89 ? -6.448 3.514 15.537 1.00 97.31 89 ALA A C 1
ATOM 739 O O . ALA A 1 89 ? -6.689 3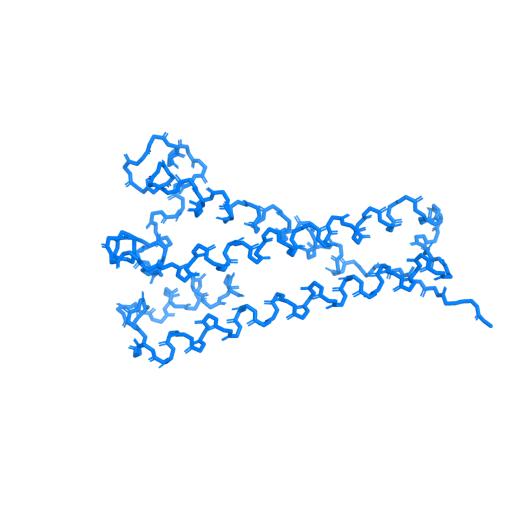.049 16.648 1.00 97.31 89 ALA A O 1
ATOM 740 N N . GLY A 1 90 ? -6.222 4.816 15.347 1.00 97.75 90 GLY A N 1
ATOM 741 C CA . GLY A 1 90 ? -6.209 5.820 16.407 1.00 97.75 90 GLY A CA 1
ATOM 742 C C . GLY A 1 90 ? -7.570 5.992 17.082 1.00 97.75 90 GLY A C 1
ATOM 743 O O . GLY A 1 90 ? -7.646 6.006 18.312 1.00 97.75 90 GLY A O 1
ATOM 744 N N . ILE A 1 91 ? -8.665 6.053 16.310 1.00 98.06 91 ILE A N 1
ATOM 745 C CA . ILE A 1 91 ? -10.027 6.099 16.866 1.00 98.06 91 ILE A CA 1
ATOM 746 C C . ILE A 1 91 ? -10.292 4.844 17.696 1.00 98.06 91 ILE A C 1
ATOM 748 O O . ILE A 1 91 ? -10.792 4.956 18.817 1.00 98.06 91 ILE A O 1
ATOM 752 N N . TRP A 1 92 ? -9.962 3.661 17.179 1.00 97.88 92 TRP A N 1
ATOM 753 C CA . TRP A 1 92 ? -10.172 2.424 17.923 1.00 97.88 92 TRP A CA 1
ATOM 754 C C . TRP A 1 92 ? -9.322 2.377 19.196 1.00 97.88 92 TRP A C 1
ATOM 756 O O . TRP A 1 92 ? -9.864 2.229 20.289 1.00 97.88 92 TRP A O 1
ATOM 766 N N . TRP A 1 93 ? -8.010 2.580 19.083 1.00 96.88 93 TRP A N 1
ATOM 767 C CA . TRP A 1 93 ? -7.076 2.461 20.199 1.00 96.88 93 TRP A CA 1
ATOM 768 C C . TRP A 1 93 ? -7.386 3.430 21.341 1.00 96.88 93 TRP A C 1
ATOM 770 O O . TRP A 1 93 ? -7.378 3.035 22.505 1.00 96.88 93 TRP A O 1
ATOM 780 N N . ALA A 1 94 ? -7.720 4.681 21.016 1.00 97.50 94 ALA A N 1
ATOM 781 C CA . ALA A 1 94 ? -7.982 5.711 22.016 1.00 97.50 94 ALA A CA 1
ATOM 782 C C . ALA A 1 94 ? -9.352 5.583 22.705 1.00 97.50 94 ALA A C 1
ATOM 784 O O . ALA A 1 94 ? -9.582 6.250 23.709 1.00 97.50 94 ALA A O 1
ATOM 785 N N . ASN A 1 95 ? -10.287 4.795 22.160 1.00 97.38 95 ASN A N 1
ATOM 786 C CA . ASN A 1 95 ? -11.671 4.752 22.655 1.00 97.38 95 ASN A CA 1
ATOM 787 C C . ASN A 1 95 ? -12.157 3.337 22.997 1.00 97.38 95 ASN A C 1
ATOM 789 O O . ASN A 1 95 ? -13.305 3.194 23.423 1.00 97.38 95 ASN A O 1
ATOM 793 N N . LYS A 1 96 ? -11.339 2.299 22.776 1.00 96.69 96 LYS A N 1
ATOM 794 C CA . LYS A 1 96 ? -11.720 0.912 23.056 1.00 96.69 96 LYS A CA 1
ATOM 795 C C . LYS A 1 96 ? -11.902 0.689 24.551 1.00 96.69 96 LYS A C 1
ATOM 797 O O . LYS A 1 96 ? -11.074 1.094 25.366 1.00 96.69 96 LYS A O 1
ATOM 802 N N . ASP A 1 97 ? -12.958 -0.030 24.892 1.00 96.50 97 ASP A N 1
ATOM 803 C CA . ASP A 1 97 ? -13.080 -0.659 26.196 1.00 96.50 97 ASP A CA 1
ATOM 804 C C . ASP A 1 97 ? -11.943 -1.681 26.378 1.00 96.50 97 ASP A C 1
ATOM 806 O O . ASP A 1 97 ? -11.656 -2.474 25.478 1.00 96.50 97 ASP A O 1
ATOM 810 N N . GLN A 1 98 ? -11.253 -1.642 27.519 1.00 93.19 98 GLN A N 1
ATOM 811 C CA . GLN A 1 98 ? -10.029 -2.430 27.710 1.00 93.19 98 GLN A CA 1
ATOM 812 C C . GLN A 1 98 ? -10.296 -3.932 27.848 1.00 93.19 98 GLN A C 1
ATOM 814 O O . GLN A 1 98 ? -9.422 -4.728 27.517 1.00 93.19 98 GLN A O 1
ATOM 819 N N . PHE A 1 99 ? -11.494 -4.317 28.292 1.00 91.75 99 PHE A N 1
ATOM 820 C CA . PHE A 1 99 ? -11.858 -5.717 28.499 1.00 91.75 99 PHE A CA 1
ATOM 821 C C . PHE A 1 99 ? -12.459 -6.343 27.242 1.00 91.75 99 PHE A C 1
ATOM 823 O O . PHE A 1 99 ? -12.148 -7.477 26.895 1.00 91.75 99 PHE A O 1
ATOM 830 N N . THR A 1 100 ? -13.315 -5.600 26.545 1.00 93.19 100 THR A N 1
ATOM 831 C CA . THR A 1 100 ? -14.085 -6.108 25.402 1.00 93.19 100 THR A CA 1
ATOM 832 C C . THR A 1 100 ? -13.499 -5.707 24.048 1.00 93.19 100 THR A C 1
ATOM 834 O O . THR A 1 100 ? -13.852 -6.300 23.032 1.00 93.19 100 THR A O 1
ATOM 837 N N . GLY A 1 101 ? -12.629 -4.690 23.997 1.00 94.25 101 GLY A N 1
ATOM 838 C CA . GLY A 1 101 ? -12.092 -4.129 22.752 1.00 94.25 101 GLY A CA 1
ATOM 839 C C . GLY A 1 101 ? -13.107 -3.319 21.936 1.00 94.25 101 GLY A C 1
ATOM 840 O O . GLY A 1 101 ? -12.785 -2.867 20.832 1.00 94.25 101 GLY A O 1
ATOM 841 N N . GLN A 1 102 ? -14.320 -3.128 22.463 1.00 96.44 102 GLN A N 1
ATOM 842 C CA . GLN A 1 102 ? -15.421 -2.467 21.772 1.00 96.44 102 GLN A CA 1
ATOM 843 C C . GLN A 1 102 ? -15.298 -0.945 21.830 1.00 96.44 102 GLN A C 1
ATOM 845 O O . GLN A 1 102 ? -14.988 -0.371 22.872 1.00 96.44 102 GLN A O 1
ATOM 850 N N . ILE A 1 103 ? -15.649 -0.281 20.732 1.00 97.44 103 ILE A N 1
ATOM 851 C CA . ILE A 1 103 ? -15.963 1.153 20.697 1.00 97.44 103 ILE A CA 1
ATOM 852 C C . ILE A 1 103 ? -17.461 1.339 20.454 1.00 97.44 103 ILE A C 1
ATOM 854 O O . ILE A 1 103 ? -18.097 0.493 19.824 1.00 97.44 103 ILE A O 1
ATOM 858 N N . LYS A 1 104 ? -18.046 2.437 20.951 1.00 97.31 104 LYS A N 1
ATOM 859 C CA . LYS A 1 104 ? -19.504 2.662 20.917 1.00 97.31 104 LYS A CA 1
ATOM 860 C C . LYS A 1 104 ? -19.885 4.035 20.350 1.00 97.31 104 LYS A C 1
ATOM 862 O O . LYS A 1 104 ? -19.094 4.980 20.358 1.00 97.31 104 LYS A O 1
ATOM 867 N N . GLY A 1 105 ? -21.120 4.148 19.869 1.00 96.44 105 GLY A N 1
ATOM 868 C CA . GLY A 1 105 ? -21.750 5.399 19.443 1.00 96.44 105 GLY A CA 1
ATOM 869 C C . GLY A 1 105 ? -21.085 6.039 18.221 1.00 96.44 105 GLY A C 1
ATOM 870 O O . GLY A 1 105 ? -20.671 5.356 17.286 1.00 96.44 105 GLY A O 1
ATOM 871 N N . ARG A 1 106 ? -20.969 7.374 18.227 1.00 96.38 106 ARG A N 1
ATOM 872 C CA . ARG A 1 106 ? -20.434 8.150 17.092 1.00 96.38 106 ARG A CA 1
ATOM 873 C C . ARG A 1 106 ? -18.998 7.765 16.726 1.00 96.38 106 ARG A C 1
ATOM 875 O O . ARG A 1 106 ? -18.672 7.714 15.547 1.00 96.38 106 ARG A O 1
ATOM 882 N N . LYS A 1 107 ? -18.149 7.463 17.715 1.00 97.25 107 LYS A N 1
ATOM 883 C CA . LYS A 1 107 ? -16.755 7.033 17.492 1.00 97.25 107 LYS A CA 1
ATOM 884 C C . LYS A 1 107 ? -16.696 5.706 16.731 1.00 97.25 107 LYS A C 1
ATOM 886 O O . LYS A 1 107 ? -15.896 5.573 15.814 1.00 97.25 107 LYS A O 1
ATOM 891 N N . ALA A 1 108 ? -17.578 4.765 17.073 1.00 97.44 108 ALA A N 1
ATOM 892 C CA . ALA A 1 108 ? -17.710 3.502 16.353 1.00 97.44 108 ALA A CA 1
ATOM 893 C C . ALA A 1 108 ? -18.135 3.715 14.898 1.00 97.44 108 ALA A C 1
ATOM 895 O O . ALA A 1 108 ? -17.512 3.161 13.999 1.00 97.44 108 ALA A O 1
ATOM 896 N N . ALA A 1 109 ? -19.143 4.561 14.665 1.00 97.31 109 ALA A N 1
ATOM 897 C CA . ALA A 1 109 ? -19.605 4.877 13.315 1.00 97.31 109 ALA A CA 1
ATOM 898 C C . ALA A 1 109 ? -18.507 5.541 12.465 1.00 97.31 109 ALA A C 1
ATOM 900 O O . ALA A 1 109 ? -18.303 5.150 11.321 1.00 97.31 109 ALA A O 1
ATOM 901 N N . LEU A 1 110 ? -17.762 6.495 13.040 1.00 97.94 110 LEU A N 1
ATOM 902 C CA . LEU A 1 110 ? -16.640 7.147 12.359 1.00 97.94 110 LEU A CA 1
ATOM 903 C C . LEU A 1 110 ? -15.528 6.157 12.011 1.00 97.94 110 LEU A C 1
ATOM 905 O O . LEU A 1 110 ? -15.053 6.175 10.885 1.00 97.94 110 LEU A O 1
ATOM 909 N N . ALA A 1 111 ? -15.148 5.271 12.937 1.00 97.88 111 ALA A N 1
ATOM 910 C CA . ALA A 1 111 ? -14.154 4.243 12.643 1.00 97.88 111 ALA A CA 1
ATOM 911 C C . ALA A 1 111 ? -14.611 3.363 11.471 1.00 97.88 111 ALA A C 1
ATOM 913 O O . ALA A 1 111 ? -13.887 3.219 10.495 1.00 97.88 111 ALA A O 1
ATOM 914 N N . VAL A 1 112 ? -15.830 2.822 11.520 1.00 97.69 112 VAL A N 1
ATOM 915 C CA . VAL A 1 112 ? -16.335 1.951 10.446 1.00 97.69 112 VAL A CA 1
ATOM 916 C C . VAL A 1 112 ? -16.377 2.680 9.105 1.00 97.69 112 VAL A C 1
ATOM 918 O O . VAL A 1 112 ? -15.918 2.125 8.112 1.00 97.69 112 VAL A O 1
ATOM 921 N N . LEU A 1 113 ? -16.851 3.928 9.076 1.00 98.00 113 LEU A N 1
ATOM 922 C CA . LEU A 1 113 ? -16.897 4.720 7.848 1.00 98.00 113 LEU A CA 1
ATOM 923 C C . LEU A 1 113 ? -15.496 4.985 7.280 1.00 98.00 113 LEU A C 1
ATOM 925 O O . LEU A 1 113 ? -15.285 4.809 6.083 1.00 98.00 113 LEU A O 1
ATOM 929 N N . THR A 1 114 ? -14.533 5.363 8.126 1.00 98.06 114 THR A N 1
ATOM 930 C CA . THR A 1 114 ? -13.144 5.585 7.702 1.00 98.06 114 THR A CA 1
ATOM 931 C C . THR A 1 114 ? -12.509 4.299 7.181 1.00 98.06 114 THR A C 1
ATOM 933 O O . THR A 1 114 ? -11.888 4.319 6.123 1.00 98.06 114 THR A O 1
ATOM 936 N N . GLY A 1 115 ? -12.678 3.180 7.892 1.00 96.88 115 GLY A N 1
ATOM 937 C CA . GLY A 1 115 ? -12.139 1.884 7.478 1.00 96.88 115 GLY A CA 1
ATOM 938 C C . GLY A 1 115 ? -12.752 1.386 6.168 1.00 96.88 115 GLY A C 1
ATOM 939 O O . GLY A 1 115 ? -12.029 0.904 5.304 1.00 96.88 115 GLY A O 1
ATOM 940 N N . PHE A 1 116 ? -14.063 1.567 5.989 1.00 96.69 116 PHE A N 1
ATOM 941 C CA . PHE A 1 116 ? -14.756 1.247 4.741 1.00 96.69 116 PHE A CA 1
ATOM 942 C C . PHE A 1 116 ? -14.232 2.083 3.570 1.00 96.69 116 PHE A C 1
ATOM 944 O O . PHE A 1 116 ? -13.867 1.531 2.539 1.00 96.69 116 PHE A O 1
ATOM 951 N N . ALA A 1 117 ? -14.144 3.405 3.737 1.00 97.44 117 ALA A N 1
ATOM 952 C CA . ALA A 1 117 ? -13.656 4.288 2.684 1.00 97.44 117 ALA A CA 1
ATOM 953 C C . ALA A 1 117 ? -12.184 4.007 2.322 1.00 97.44 117 ALA A C 1
ATOM 955 O O . ALA A 1 117 ? -11.831 4.059 1.146 1.00 97.44 117 ALA A O 1
ATOM 956 N N . ALA A 1 118 ? -11.347 3.655 3.306 1.00 96.12 118 ALA A N 1
ATOM 957 C CA . ALA A 1 118 ? -9.974 3.217 3.058 1.00 96.12 118 ALA A CA 1
ATOM 958 C C . ALA A 1 118 ? -9.937 1.907 2.254 1.00 96.12 118 ALA A C 1
ATOM 960 O O . ALA A 1 118 ? -9.220 1.832 1.264 1.00 96.12 118 ALA A O 1
ATOM 961 N N . GLY A 1 119 ? -10.760 0.914 2.613 1.00 94.75 119 GLY A N 1
ATOM 962 C CA . GLY A 1 119 ? -10.850 -0.351 1.875 1.00 94.75 119 GLY A CA 1
ATOM 963 C C . GLY A 1 119 ? -11.310 -0.170 0.425 1.00 94.75 119 GLY A C 1
ATOM 964 O O . GLY A 1 119 ? -10.672 -0.683 -0.488 1.00 94.75 119 GLY A O 1
ATOM 965 N N . VAL A 1 120 ? -12.352 0.638 0.190 1.00 95.75 120 VAL A N 1
ATOM 966 C CA . VAL A 1 120 ? -12.819 0.964 -1.172 1.00 95.75 120 VAL A CA 1
ATOM 967 C C . VAL A 1 120 ? -11.717 1.642 -1.987 1.00 95.75 120 VAL A C 1
ATOM 969 O O . VAL A 1 120 ? -11.564 1.357 -3.174 1.00 95.75 120 VAL A O 1
ATOM 972 N N . MET A 1 121 ? -10.931 2.525 -1.367 1.00 93.94 121 MET A N 1
ATOM 973 C CA . MET A 1 121 ? -9.785 3.161 -2.016 1.00 93.94 121 MET A CA 1
ATOM 974 C C . MET A 1 121 ? -8.709 2.134 -2.391 1.00 93.94 121 MET A C 1
ATOM 976 O O . MET A 1 121 ? -8.234 2.168 -3.527 1.00 93.94 121 MET A O 1
ATOM 980 N N . THR A 1 122 ? -8.379 1.204 -1.484 1.00 93.00 122 THR A N 1
ATOM 981 C CA . THR A 1 122 ? -7.434 0.105 -1.738 1.00 93.00 122 THR A CA 1
ATOM 982 C C . THR A 1 122 ? -7.877 -0.765 -2.913 1.00 93.00 122 THR A C 1
ATOM 984 O O . THR A 1 122 ? -7.082 -1.076 -3.792 1.00 93.00 122 THR A O 1
ATOM 987 N N . GLU A 1 123 ? -9.151 -1.139 -2.971 1.00 93.38 123 GLU A N 1
ATOM 988 C CA . GLU A 1 123 ? -9.660 -1.962 -4.070 1.00 93.38 123 GLU A CA 1
ATOM 989 C C . GLU A 1 123 ? -9.677 -1.180 -5.388 1.00 93.38 123 GLU A C 1
ATOM 991 O O . GLU A 1 123 ? -9.231 -1.675 -6.424 1.00 93.38 123 GLU A O 1
ATOM 996 N N . SER A 1 124 ? -10.129 0.077 -5.351 1.00 94.75 124 SER A N 1
ATOM 997 C CA . SER A 1 124 ? -10.245 0.921 -6.545 1.00 94.75 124 SER A CA 1
ATOM 998 C C . SER A 1 124 ? -8.891 1.179 -7.203 1.00 94.75 124 SER A C 1
ATOM 1000 O O . SER A 1 124 ? -8.792 1.139 -8.428 1.00 94.75 124 SER A O 1
ATOM 1002 N N . LYS A 1 125 ? -7.840 1.425 -6.409 1.00 92.88 125 LYS A N 1
ATOM 1003 C CA . LYS A 1 125 ? -6.485 1.637 -6.937 1.00 92.88 125 LYS A CA 1
ATOM 1004 C C . LYS A 1 125 ? -5.929 0.358 -7.579 1.00 92.88 125 LYS A C 1
ATOM 1006 O O . LYS A 1 125 ? -5.381 0.433 -8.676 1.00 92.88 125 LYS A O 1
ATOM 1011 N N . THR A 1 126 ? -6.145 -0.812 -6.967 1.00 93.25 126 THR A N 1
ATOM 1012 C CA . THR A 1 126 ? -5.688 -2.098 -7.516 1.00 93.25 126 THR A CA 1
ATOM 1013 C C . THR A 1 126 ? -6.402 -2.406 -8.831 1.00 93.25 126 THR A C 1
ATOM 1015 O O . THR A 1 126 ? -5.748 -2.711 -9.829 1.00 93.25 126 THR A O 1
ATOM 1018 N N . VAL A 1 127 ? -7.727 -2.231 -8.883 1.00 95.31 127 VAL A N 1
ATOM 1019 C CA . VAL A 1 127 ? -8.505 -2.401 -10.121 1.00 95.31 127 VAL A CA 1
ATOM 1020 C C . VAL A 1 127 ? -8.037 -1.427 -11.199 1.00 95.31 127 VAL A C 1
ATOM 1022 O O . VAL A 1 127 ? -7.821 -1.834 -12.338 1.00 95.31 127 VAL A O 1
ATOM 1025 N N . LEU A 1 128 ? -7.826 -0.154 -10.853 1.00 95.81 128 LEU A N 1
ATOM 1026 C CA . LEU A 1 128 ? -7.324 0.844 -11.795 1.00 95.81 128 LEU A CA 1
ATOM 1027 C C . LEU A 1 128 ? -5.946 0.462 -12.348 1.00 95.81 128 LEU A C 1
ATOM 1029 O O . LEU A 1 128 ? -5.704 0.640 -13.538 1.00 95.81 128 LEU A O 1
ATOM 1033 N N . TYR A 1 129 ? -5.061 -0.089 -11.516 1.00 95.12 129 TYR A N 1
ATOM 1034 C CA . TYR A 1 129 ? -3.749 -0.566 -11.949 1.00 95.12 129 TYR A CA 1
ATOM 1035 C C . TYR A 1 129 ? -3.863 -1.689 -12.983 1.00 95.12 129 TYR A C 1
ATOM 1037 O O . TYR A 1 129 ? -3.221 -1.645 -14.030 1.00 95.12 129 TYR A O 1
ATOM 1045 N N . TRP A 1 130 ? -4.714 -2.678 -12.715 1.00 94.44 130 TRP A N 1
ATOM 1046 C CA . TRP A 1 130 ? -4.928 -3.807 -13.620 1.00 94.44 130 TRP A CA 1
ATOM 1047 C C . TRP A 1 130 ? -5.570 -3.369 -14.936 1.00 94.44 130 TRP A C 1
ATOM 1049 O O . TRP A 1 130 ? -5.157 -3.815 -16.005 1.00 94.44 130 TRP A O 1
ATOM 1059 N N . LEU A 1 131 ? -6.548 -2.462 -14.870 1.00 96.00 131 LEU A N 1
ATOM 1060 C CA . LEU A 1 131 ? -7.159 -1.873 -16.059 1.00 96.00 131 LEU A CA 1
ATOM 1061 C C . LEU A 1 131 ? -6.149 -1.053 -16.863 1.00 96.00 131 LEU A C 1
ATOM 1063 O O . LEU A 1 131 ? -6.176 -1.118 -18.085 1.00 96.00 131 LEU A O 1
ATOM 1067 N N . ASN A 1 132 ? -5.246 -0.319 -16.208 1.00 95.94 132 ASN A N 1
ATOM 1068 C CA . ASN A 1 132 ? -4.197 0.426 -16.899 1.00 95.94 132 ASN A CA 1
ATOM 1069 C C . ASN A 1 132 ? -3.281 -0.504 -17.703 1.00 95.94 132 ASN A C 1
ATOM 1071 O O . ASN A 1 132 ? -2.984 -0.200 -18.855 1.00 95.94 132 ASN A O 1
ATOM 1075 N N . GLU A 1 133 ? -2.877 -1.643 -17.132 1.00 94.88 133 GLU A N 1
ATOM 1076 C CA . GLU A 1 133 ? -2.097 -2.656 -17.856 1.00 94.88 133 GLU A CA 1
ATOM 1077 C C . GLU A 1 133 ? -2.891 -3.267 -19.015 1.00 94.88 133 GLU A C 1
ATOM 1079 O O . GLU A 1 133 ? -2.385 -3.320 -20.132 1.00 94.88 133 GLU A O 1
ATOM 1084 N N . ALA A 1 134 ? -4.150 -3.656 -18.796 1.00 94.88 134 ALA A N 1
ATOM 1085 C CA . ALA A 1 134 ? -4.988 -4.215 -19.858 1.00 94.88 134 ALA A CA 1
ATOM 1086 C C . ALA A 1 134 ? -5.224 -3.223 -21.015 1.00 94.88 134 ALA A C 1
ATOM 1088 O O . ALA A 1 134 ? -5.222 -3.619 -22.176 1.00 94.88 134 ALA A O 1
ATOM 1089 N N . CYS A 1 135 ? -5.400 -1.934 -20.709 1.00 95.56 135 CYS A N 1
ATOM 1090 C CA . CYS A 1 135 ? -5.585 -0.864 -21.695 1.00 95.56 135 CYS A CA 1
ATOM 1091 C C . CYS A 1 135 ? -4.280 -0.409 -22.366 1.00 95.56 135 CYS A C 1
ATOM 1093 O O . CYS A 1 135 ? -4.336 0.375 -23.311 1.00 95.56 135 CYS A O 1
ATOM 1095 N N . SER A 1 136 ? -3.131 -0.873 -21.875 1.00 94.06 136 SER A N 1
ATOM 1096 C CA . SER A 1 136 ? -1.799 -0.555 -22.399 1.00 94.06 136 SER A CA 1
ATOM 1097 C C . SER A 1 136 ? -1.125 -1.805 -22.977 1.00 94.06 136 SER A C 1
ATOM 1099 O O . SER A 1 136 ? 0.096 -1.921 -22.935 1.00 94.06 136 SER A O 1
ATOM 1101 N N . ASP A 1 137 ? -1.919 -2.776 -23.447 1.00 94.81 137 ASP A N 1
ATOM 1102 C CA . ASP A 1 137 ? -1.468 -4.047 -24.035 1.00 94.81 137 ASP A CA 1
ATOM 1103 C C . ASP A 1 137 ? -0.453 -4.815 -23.166 1.00 94.81 137 ASP A C 1
ATOM 1105 O O . ASP A 1 137 ? 0.455 -5.480 -23.669 1.00 94.81 137 ASP A O 1
ATOM 1109 N N . PHE A 1 138 ? -0.609 -4.726 -21.839 1.00 93.88 138 PHE A N 1
ATOM 1110 C CA . PHE A 1 138 ? 0.287 -5.312 -20.838 1.00 93.88 138 PHE A CA 1
ATOM 1111 C C . PHE A 1 138 ? 1.752 -4.892 -21.019 1.00 93.88 138 PHE A C 1
ATOM 1113 O O . PHE A 1 138 ? 2.667 -5.661 -20.721 1.00 93.88 138 PHE A O 1
ATOM 1120 N N . GLU A 1 139 ? 1.993 -3.671 -21.503 1.00 93.50 139 GLU A N 1
ATOM 1121 C CA . GLU A 1 139 ? 3.320 -3.161 -21.849 1.00 93.50 139 GLU A CA 1
ATOM 1122 C C . GLU A 1 139 ? 4.362 -3.325 -20.723 1.00 93.50 139 GLU A C 1
ATOM 1124 O O . GLU A 1 139 ? 5.554 -3.459 -21.019 1.00 93.50 139 GLU A O 1
ATOM 1129 N N . ASN A 1 140 ? 3.965 -3.273 -19.445 1.00 93.50 140 ASN A N 1
ATOM 1130 C CA . ASN A 1 140 ? 4.917 -3.294 -18.330 1.00 93.50 140 ASN A CA 1
ATOM 1131 C C . ASN A 1 140 ? 5.169 -4.681 -17.746 1.00 93.50 140 ASN A C 1
ATOM 1133 O O . ASN A 1 140 ? 6.156 -4.852 -17.023 1.00 93.50 140 ASN A O 1
ATOM 1137 N N . ILE A 1 141 ? 4.299 -5.648 -18.043 1.00 94.50 141 ILE A N 1
ATOM 1138 C CA . ILE A 1 141 ? 4.346 -6.988 -17.448 1.00 94.50 141 ILE A CA 1
ATOM 1139 C C . ILE A 1 141 ? 4.351 -8.131 -18.470 1.00 94.50 141 ILE A C 1
ATOM 1141 O O . ILE A 1 141 ? 4.669 -9.261 -18.099 1.00 94.50 141 ILE A O 1
ATOM 1145 N N . GLY A 1 142 ? 4.032 -7.872 -19.739 1.00 91.69 142 GLY A N 1
ATOM 1146 C CA . GLY A 1 142 ? 3.850 -8.889 -20.780 1.00 91.69 142 GLY A CA 1
ATOM 1147 C C . GLY A 1 142 ? 5.111 -9.685 -21.129 1.00 91.69 142 GLY A C 1
ATOM 1148 O O . GLY A 1 142 ? 5.020 -10.771 -21.693 1.00 91.69 142 GLY A O 1
ATOM 1149 N N . GLN A 1 143 ? 6.290 -9.188 -20.754 1.00 92.81 143 GLN A N 1
ATOM 1150 C CA . GLN A 1 143 ? 7.572 -9.874 -20.922 1.00 92.81 143 GLN A CA 1
ATOM 1151 C C . GLN A 1 143 ? 7.808 -11.025 -19.928 1.00 92.81 143 GLN A C 1
ATOM 1153 O O . GLN A 1 143 ? 8.783 -11.763 -20.076 1.00 92.81 143 GLN A O 1
ATOM 1158 N N . ASN A 1 144 ? 6.987 -11.150 -18.883 1.00 93.81 144 ASN A N 1
ATOM 1159 C CA . ASN A 1 144 ? 7.223 -12.099 -17.798 1.00 93.81 144 ASN A CA 1
ATOM 1160 C C . ASN A 1 144 ? 6.620 -13.478 -18.071 1.00 93.81 144 ASN A C 1
ATOM 1162 O O . ASN A 1 144 ? 5.557 -13.616 -18.672 1.00 93.81 144 ASN A O 1
ATOM 1166 N N . ASP A 1 145 ? 7.263 -14.509 -17.529 1.00 93.88 145 ASP A N 1
ATOM 1167 C CA . ASP A 1 145 ? 6.669 -15.834 -17.419 1.00 93.88 145 ASP A CA 1
ATOM 1168 C C . ASP A 1 145 ? 5.573 -15.880 -16.331 1.00 93.88 145 ASP A C 1
ATOM 1170 O O . ASP A 1 145 ? 5.497 -15.028 -15.438 1.00 93.88 145 ASP A O 1
ATOM 1174 N N . LEU A 1 146 ? 4.727 -16.915 -16.382 1.00 91.62 146 LEU A N 1
ATOM 1175 C CA . LEU A 1 146 ? 3.585 -17.074 -15.473 1.00 91.62 146 LEU A CA 1
ATOM 1176 C C . LEU A 1 146 ? 3.981 -17.109 -13.991 1.00 91.62 146 LEU A C 1
ATOM 1178 O O . LEU A 1 146 ? 3.205 -16.657 -13.150 1.00 91.62 146 LEU A O 1
ATOM 1182 N N . TRP A 1 147 ? 5.165 -17.628 -13.650 1.00 92.69 147 TRP A N 1
ATOM 1183 C CA . TRP A 1 147 ? 5.596 -17.706 -12.257 1.00 92.69 147 TRP A CA 1
ATOM 1184 C C . TRP A 1 147 ? 5.855 -16.311 -11.688 1.00 92.69 147 TRP A C 1
ATOM 1186 O O . TRP A 1 147 ? 5.334 -15.965 -10.625 1.00 92.69 147 TRP A O 1
ATOM 1196 N N . ARG A 1 148 ? 6.604 -15.480 -12.422 1.00 91.94 148 ARG A N 1
ATOM 1197 C CA . ARG A 1 148 ? 6.849 -14.081 -12.040 1.00 91.94 148 ARG A CA 1
ATOM 1198 C C . ARG A 1 148 ? 5.550 -13.287 -11.964 1.00 91.94 148 ARG A C 1
ATOM 1200 O O . ARG A 1 148 ? 5.346 -12.564 -10.992 1.00 91.94 148 ARG A O 1
ATOM 1207 N N . LEU A 1 149 ? 4.650 -13.473 -12.930 1.00 90.50 149 LEU A N 1
ATOM 1208 C CA . LEU A 1 149 ? 3.346 -12.811 -12.913 1.00 90.50 149 LEU A CA 1
ATOM 1209 C C . LEU A 1 149 ? 2.550 -13.167 -11.656 1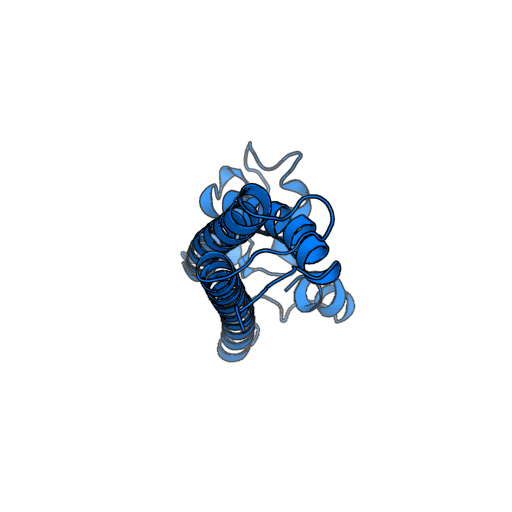.00 90.50 149 LEU A C 1
ATOM 1211 O O . LEU A 1 149 ? 2.104 -12.268 -10.955 1.00 90.50 149 LEU A O 1
ATOM 1215 N N . ILE A 1 150 ? 2.412 -14.448 -11.315 1.00 90.25 150 ILE A N 1
ATOM 1216 C CA . ILE A 1 150 ? 1.593 -14.857 -10.167 1.00 90.25 150 ILE A CA 1
ATOM 1217 C C . ILE A 1 150 ? 2.203 -14.379 -8.843 1.00 90.25 150 ILE A C 1
ATOM 1219 O O . ILE A 1 150 ? 1.513 -13.759 -8.034 1.00 90.25 150 ILE A O 1
ATOM 1223 N N . PHE A 1 151 ? 3.487 -14.652 -8.610 1.00 91.38 151 PHE A N 1
ATOM 1224 C CA . PHE A 1 151 ? 4.078 -14.490 -7.278 1.00 91.38 151 PHE A CA 1
ATOM 1225 C C . PHE A 1 151 ? 4.677 -13.113 -7.010 1.00 91.38 151 PHE A C 1
ATOM 1227 O O . PHE A 1 151 ? 4.776 -12.722 -5.849 1.00 91.38 151 PHE A O 1
ATOM 1234 N N . ILE A 1 152 ? 5.074 -12.379 -8.051 1.00 89.88 152 ILE A N 1
ATOM 1235 C CA . ILE A 1 152 ? 5.707 -11.063 -7.902 1.00 89.88 152 ILE A CA 1
ATOM 1236 C C . ILE A 1 152 ? 4.736 -9.946 -8.288 1.00 89.88 152 ILE A C 1
ATOM 1238 O O . ILE A 1 152 ? 4.829 -8.867 -7.718 1.00 89.88 152 ILE A O 1
ATOM 1242 N N . TRP A 1 153 ? 3.772 -10.190 -9.183 1.00 90.00 153 TRP A N 1
ATOM 1243 C CA . TRP A 1 153 ? 2.825 -9.156 -9.610 1.00 90.00 153 TRP A CA 1
ATOM 1244 C C . TRP A 1 153 ? 1.400 -9.350 -9.072 1.00 90.00 153 TRP A C 1
ATOM 1246 O O . TRP A 1 153 ? 0.890 -8.440 -8.438 1.00 90.00 153 TRP A O 1
ATOM 1256 N N . ILE A 1 154 ? 0.763 -10.512 -9.246 1.00 87.50 154 ILE A N 1
ATOM 1257 C CA . ILE A 1 154 ? -0.652 -10.719 -8.876 1.00 87.50 154 ILE A CA 1
ATOM 1258 C C . ILE A 1 154 ? -0.845 -10.757 -7.359 1.00 87.50 154 ILE A C 1
ATOM 1260 O O . ILE A 1 154 ? -1.664 -10.016 -6.838 1.00 87.50 154 ILE A O 1
ATOM 1264 N N . ILE A 1 155 ? -0.123 -11.630 -6.648 1.00 86.31 155 ILE A N 1
ATOM 1265 C CA . ILE A 1 155 ? -0.311 -11.817 -5.197 1.00 86.31 155 ILE A CA 1
ATOM 1266 C C . ILE A 1 155 ? 0.009 -10.548 -4.384 1.00 86.31 155 ILE A C 1
ATOM 1268 O O . ILE A 1 155 ? -0.694 -10.294 -3.407 1.00 86.31 155 ILE A O 1
ATOM 1272 N N . PRO A 1 156 ? 1.052 -9.761 -4.719 1.00 83.25 156 PRO A N 1
ATOM 1273 C CA . PRO A 1 156 ? 1.359 -8.546 -3.964 1.00 83.25 156 PRO A CA 1
ATOM 1274 C C . PRO A 1 156 ? 0.449 -7.341 -4.250 1.00 83.25 156 PRO A C 1
ATOM 1276 O O . PRO A 1 156 ? 0.571 -6.344 -3.537 1.00 83.25 156 PRO A O 1
ATOM 1279 N N . LYS A 1 157 ? -0.389 -7.386 -5.295 1.00 77.56 157 LYS A N 1
ATOM 1280 C CA . LYS A 1 157 ? -1.299 -6.292 -5.686 1.00 77.56 157 LYS A CA 1
ATOM 1281 C C . LYS A 1 157 ? -2.669 -6.424 -5.027 1.00 77.56 157 LYS A C 1
ATOM 1283 O O . LYS A 1 157 ? -3.277 -5.353 -4.790 1.00 77.56 157 LYS A O 1
#

Secondary structure (DSSP, 8-state):
---EE---HHHHHHHHHHHHHHHHHHHHHHTTTTTSTTSTTTTTTTTHHHHHHHHSTTSSHHHHHTT--HHHHHHHHHHHHHHHHHHHHHHHHHH--TTT--EEHHHHHHHHHHHHHHHHHHHHHHHHHHHHHHHTTTTTTTTS-HHHIIIIIITT-

Foldseek 3Di:
DWDKDADDPVNVVCLVVLLVVLVLLLVCPVPPPLCPVVHVVVPDSVVVLPVLCLQQVCSPPVCVVVVPCLSVVLSVLSVVLSVLSVVLVCLQVVAADPPPSMHTHPSRVSSVVSSVVSVVSVVVSLVVVVVVCVVVVVVRRPPDDPVCCVPSNVVVD

Organism: NCBI:txid314023

Radius of gyration: 18.39 Å; chains: 1; bounding box: 52×28×52 Å

Sequence (157 aa):
MTFTHTPTRLTLLWLAISLPAVTWDFFYVIFRPHTMPGGFMHWPVWAPYALYGEVDQMYGWKQWNAGNGFTAAQSWVNLVETVMYLVYAGIWWANKDQFTGQIKGRKAALAVLTGFAAGVMTESKTVLYWLNEACSDFENIGQNDLWRLIFIWIIPK